Protein AF-Q02045-2-F1 (afdb_monomer)

Radius of gyration: 19.19 Å; Cα contacts (8 Å, |Δi|>4): 117; chains: 1; bounding box: 44×26×49 Å

Foldseek 3Di:
DPPVPPQFCDLVNVCVVCVVVVNNPDDSVNSVVVCVLFPDTHGPVSVVVSVVVVCPPQDDLVVQQVVVCVVVVVPPLWDALVVVQCPQQPDDPHDDNVVSVVLCVQFDADPVRITRSSSSSCCSNPNDDDPD

pLDDT: mean 90.15, std 8.86, range [32.5, 96.69]

Mean predicted aligned error: 8.25 Å

Structure (mmCIF, N/CA/C/O backbone):
data_AF-Q02045-2-F1
#
_entry.id   AF-Q02045-2-F1
#
loop_
_atom_site.group_PDB
_atom_site.id
_atom_site.type_symbol
_atom_site.label_atom_id
_atom_site.label_alt_id
_atom_site.label_comp_id
_atom_site.label_asym_id
_atom_site.label_entity_id
_atom_site.label_seq_id
_atom_site.pdbx_PDB_ins_code
_atom_site.Cartn_x
_atom_site.Cartn_y
_atom_site.Cartn_z
_atom_site.occupancy
_atom_site.B_iso_or_equiv
_atom_site.auth_seq_id
_atom_site.auth_comp_id
_atom_site.auth_asym_id
_atom_site.auth_atom_id
_atom_site.pdbx_PDB_model_num
ATOM 1 N N . MET A 1 1 ? 8.578 -4.613 -19.970 1.00 83.38 1 MET A N 1
ATOM 2 C CA . MET A 1 1 ? 9.158 -3.378 -19.422 1.00 83.38 1 MET A CA 1
ATOM 3 C C . MET A 1 1 ? 10.395 -3.046 -20.223 1.00 83.38 1 MET A C 1
ATOM 5 O O . MET A 1 1 ? 10.277 -2.153 -21.029 1.00 83.38 1 MET A O 1
ATOM 9 N N . ASP A 1 2 ? 11.475 -3.825 -20.125 1.00 90.94 2 ASP A N 1
ATOM 10 C CA . ASP A 1 2 ? 12.602 -3.784 -21.077 1.00 90.94 2 ASP A CA 1
ATOM 11 C C . ASP A 1 2 ? 12.139 -4.295 -22.462 1.00 90.94 2 ASP A C 1
ATOM 13 O O . ASP A 1 2 ? 11.966 -5.503 -22.666 1.00 90.94 2 ASP A O 1
ATOM 17 N N . GLN A 1 3 ? 11.791 -3.375 -23.366 1.00 87.31 3 GLN A N 1
ATOM 18 C CA . GLN A 1 3 ? 11.238 -3.691 -24.689 1.00 87.31 3 GLN A CA 1
ATOM 19 C C . GLN A 1 3 ? 12.341 -3.994 -25.697 1.00 87.31 3 GLN A C 1
ATOM 21 O O . GLN A 1 3 ? 12.178 -4.871 -26.555 1.00 87.31 3 GLN A O 1
ATOM 26 N N . ASN A 1 4 ? 13.462 -3.280 -25.594 1.00 90.62 4 ASN A N 1
ATOM 27 C CA . ASN A 1 4 ? 14.590 -3.413 -26.508 1.00 90.62 4 ASN A CA 1
ATOM 28 C C . ASN A 1 4 ? 15.489 -4.631 -26.173 1.00 90.62 4 ASN A C 1
ATOM 30 O O . ASN A 1 4 ? 16.250 -5.083 -27.034 1.00 90.62 4 ASN A O 1
ATOM 34 N N . ARG A 1 5 ? 15.315 -5.224 -24.982 1.00 89.88 5 ARG A N 1
ATOM 35 C CA . ARG A 1 5 ? 16.016 -6.401 -24.446 1.00 89.88 5 ARG A CA 1
ATOM 36 C C . ARG A 1 5 ? 17.513 -6.190 -24.256 1.00 89.88 5 ARG A C 1
ATOM 38 O O . ARG A 1 5 ? 18.289 -7.136 -24.424 1.00 89.88 5 ARG A O 1
ATOM 45 N N . ASP A 1 6 ? 17.924 -4.973 -23.926 1.00 94.62 6 ASP A N 1
ATOM 46 C CA . ASP A 1 6 ? 19.320 -4.655 -23.627 1.00 94.62 6 ASP A CA 1
ATOM 47 C C . ASP A 1 6 ? 19.706 -4.937 -22.161 1.00 94.62 6 ASP A C 1
ATOM 49 O O . ASP A 1 6 ? 20.892 -4.919 -21.813 1.00 94.62 6 ASP A O 1
ATOM 53 N N . GLY A 1 7 ? 18.725 -5.296 -21.323 1.00 94.12 7 GLY A N 1
ATOM 54 C CA . GLY A 1 7 ? 18.904 -5.633 -19.915 1.00 94.12 7 GLY A CA 1
ATOM 55 C C . GLY A 1 7 ? 18.821 -4.438 -18.965 1.00 94.12 7 GLY A C 1
ATOM 56 O O . GLY A 1 7 ? 19.005 -4.623 -17.753 1.00 94.12 7 GLY A O 1
ATOM 57 N N . PHE A 1 8 ? 18.544 -3.243 -19.481 1.00 95.19 8 PHE A N 1
ATOM 58 C CA . PHE A 1 8 ? 18.317 -2.021 -18.727 1.00 95.19 8 PHE A CA 1
ATOM 59 C C . PHE A 1 8 ? 16.899 -1.498 -18.979 1.00 95.19 8 PHE A C 1
ATOM 61 O O . PHE A 1 8 ? 16.219 -1.901 -19.910 1.00 95.19 8 PHE A O 1
ATOM 68 N N . ILE A 1 9 ? 16.414 -0.655 -18.072 1.00 93.69 9 ILE A N 1
ATOM 69 C CA . ILE A 1 9 ? 15.148 0.058 -18.214 1.00 93.69 9 ILE A CA 1
ATOM 70 C C . ILE A 1 9 ? 15.499 1.523 -18.409 1.00 93.69 9 ILE A C 1
ATOM 72 O O . ILE A 1 9 ? 16.019 2.167 -17.489 1.00 93.69 9 ILE A O 1
ATOM 76 N N . ASP A 1 10 ? 15.218 2.038 -19.599 1.00 93.94 10 ASP A N 1
ATOM 77 C CA . ASP A 1 10 ? 15.396 3.443 -19.929 1.00 93.94 10 ASP A CA 1
ATOM 78 C C . ASP A 1 10 ? 14.059 4.200 -20.037 1.00 93.94 10 ASP A C 1
ATOM 80 O O . ASP A 1 10 ? 12.980 3.717 -19.679 1.00 93.94 10 ASP A O 1
ATOM 84 N N . LYS A 1 11 ? 14.132 5.460 -20.470 1.00 94.12 11 LYS A N 1
ATOM 85 C CA . LYS A 1 11 ? 12.954 6.323 -20.591 1.00 94.12 11 LYS A CA 1
ATOM 86 C C . LYS A 1 11 ? 11.985 5.835 -21.665 1.00 94.12 11 LYS A C 1
ATOM 88 O O . LYS A 1 11 ? 10.776 5.975 -21.485 1.00 94.12 11 LYS A O 1
ATOM 93 N N . GLU A 1 12 ? 12.498 5.305 -22.768 1.00 93.06 12 GLU A N 1
ATOM 94 C CA . GLU A 1 12 ? 11.674 4.819 -23.870 1.00 93.06 12 GLU A CA 1
ATOM 95 C C . GLU A 1 12 ? 10.994 3.503 -23.476 1.00 93.06 12 GLU A C 1
ATOM 97 O O . GLU A 1 12 ? 9.792 3.368 -23.692 1.00 93.06 12 GLU A O 1
ATOM 102 N N . ASP A 1 13 ? 11.679 2.618 -22.742 1.00 93.94 13 ASP A N 1
ATOM 103 C CA . ASP A 1 13 ? 11.059 1.429 -22.137 1.00 93.94 13 ASP A CA 1
ATOM 104 C C . ASP A 1 13 ? 9.885 1.788 -21.218 1.00 93.94 13 ASP A C 1
ATOM 106 O O . ASP A 1 13 ? 8.830 1.139 -21.240 1.00 93.94 13 ASP A O 1
ATOM 110 N N . LEU A 1 14 ? 10.042 2.839 -20.402 1.00 92.75 14 LEU A N 1
ATOM 111 C CA . LEU A 1 14 ? 8.958 3.333 -19.558 1.00 92.75 14 LEU A CA 1
ATOM 112 C C . LEU A 1 14 ? 7.814 3.911 -20.399 1.00 92.75 14 LEU A C 1
ATOM 114 O O . LEU A 1 14 ? 6.661 3.561 -20.143 1.00 92.75 14 LEU A O 1
ATOM 118 N N . LYS A 1 15 ? 8.098 4.745 -21.411 1.00 93.00 15 LYS A N 1
ATOM 119 C CA . LYS A 1 15 ? 7.067 5.285 -22.320 1.00 93.00 15 LYS A CA 1
ATOM 120 C C . LYS A 1 15 ? 6.275 4.175 -22.996 1.00 93.00 15 LYS A C 1
ATOM 122 O O . LYS A 1 15 ? 5.046 4.201 -22.950 1.00 93.00 15 LYS A O 1
ATOM 127 N N . ASP A 1 16 ? 6.963 3.192 -23.563 1.00 92.62 16 ASP A N 1
ATOM 128 C CA . ASP A 1 16 ? 6.345 2.059 -24.248 1.00 92.62 16 ASP A CA 1
ATOM 129 C C . ASP A 1 16 ? 5.530 1.204 -23.280 1.00 92.62 16 ASP A C 1
ATOM 131 O O . ASP A 1 16 ? 4.416 0.774 -23.592 1.00 92.62 16 ASP A O 1
ATOM 135 N N . THR A 1 17 ? 6.038 1.003 -22.062 1.00 92.38 17 THR A N 1
ATOM 136 C CA . THR A 1 17 ? 5.290 0.304 -21.015 1.00 92.38 17 THR A CA 1
ATOM 137 C C . THR A 1 17 ? 4.006 1.057 -20.666 1.00 92.38 17 THR A C 1
ATOM 139 O O . THR A 1 17 ? 2.932 0.456 -20.667 1.00 92.38 17 THR A O 1
ATOM 142 N N . TYR A 1 18 ? 4.065 2.369 -20.436 1.00 91.88 18 TYR A N 1
ATOM 143 C CA . 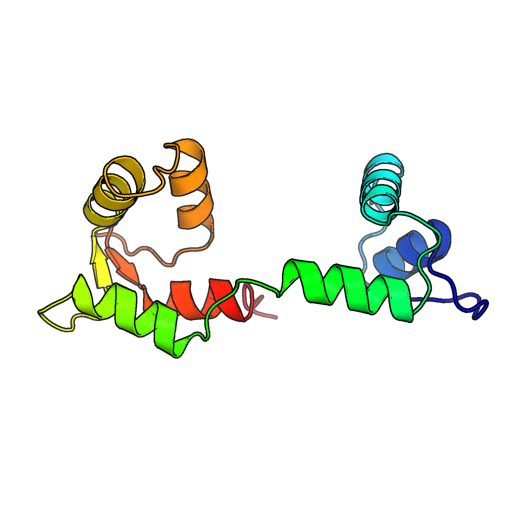TYR A 1 18 ? 2.874 3.176 -20.160 1.00 91.88 18 TYR A CA 1
ATOM 144 C C . TYR A 1 18 ? 1.892 3.200 -21.338 1.00 91.88 18 TYR A C 1
ATOM 146 O O . TYR A 1 18 ? 0.685 3.055 -21.126 1.00 91.88 18 TYR A O 1
ATOM 154 N N . ALA A 1 19 ? 2.390 3.291 -22.572 1.00 91.56 19 ALA A N 1
ATOM 155 C CA . ALA A 1 19 ? 1.575 3.202 -23.777 1.00 91.56 19 ALA A CA 1
ATOM 156 C C . ALA A 1 19 ? 0.856 1.846 -23.876 1.00 91.56 19 ALA A C 1
ATOM 158 O O . ALA A 1 19 ? -0.336 1.814 -24.182 1.00 91.56 19 ALA A O 1
ATOM 159 N N . SER A 1 20 ? 1.531 0.742 -23.533 1.00 91.12 20 SER A N 1
ATOM 160 C CA . SER A 1 20 ? 0.921 -0.597 -23.502 1.00 91.12 20 SER A CA 1
ATOM 161 C C . SER A 1 20 ? -0.193 -0.734 -22.454 1.00 91.12 20 SER A C 1
ATOM 163 O O . SER A 1 20 ? -1.131 -1.503 -22.650 1.00 91.12 20 SER A O 1
ATOM 165 N N . LEU A 1 21 ? -0.134 0.065 -21.382 1.00 91.06 21 LEU A N 1
ATOM 166 C CA . LEU A 1 21 ? -1.168 0.171 -20.346 1.00 91.06 21 LEU A CA 1
ATOM 167 C C . LEU A 1 21 ? -2.259 1.207 -20.685 1.00 91.06 21 LEU A C 1
ATOM 169 O O . LEU A 1 21 ? -3.098 1.520 -19.842 1.00 91.06 21 LEU A O 1
ATOM 173 N N . GLY A 1 22 ? -2.238 1.781 -21.892 1.00 91.12 22 GLY A N 1
ATOM 174 C CA . GLY A 1 22 ? -3.204 2.786 -22.343 1.00 91.12 22 GLY A CA 1
ATOM 175 C C . GLY A 1 22 ? -2.953 4.204 -21.817 1.00 91.12 22 GLY A C 1
ATOM 176 O O . GLY A 1 22 ? -3.771 5.094 -22.047 1.00 91.12 22 GLY A O 1
ATOM 177 N N . LYS A 1 23 ? -1.828 4.454 -21.135 1.00 89.25 23 LYS A N 1
ATOM 178 C CA . LYS A 1 23 ? -1.431 5.783 -20.648 1.00 89.25 23 LYS A CA 1
ATOM 179 C C . LYS A 1 23 ? -0.423 6.422 -21.600 1.00 89.25 23 LYS A C 1
ATOM 181 O O . LYS A 1 23 ? 0.780 6.341 -21.398 1.00 89.25 23 LYS A O 1
ATOM 186 N N . THR A 1 24 ? -0.907 7.089 -22.641 1.00 86.69 24 THR A N 1
ATOM 187 C CA . THR A 1 24 ? -0.036 7.675 -23.680 1.00 86.69 24 THR A CA 1
ATOM 188 C C . THR A 1 24 ? 0.428 9.105 -23.387 1.00 86.69 24 THR A C 1
ATOM 190 O O . THR A 1 24 ? 1.165 9.679 -24.180 1.00 86.69 24 THR A O 1
ATOM 193 N N . ASN A 1 25 ? -0.022 9.718 -22.291 1.00 88.25 25 ASN A N 1
ATOM 194 C CA . ASN A 1 25 ? 0.209 11.132 -21.969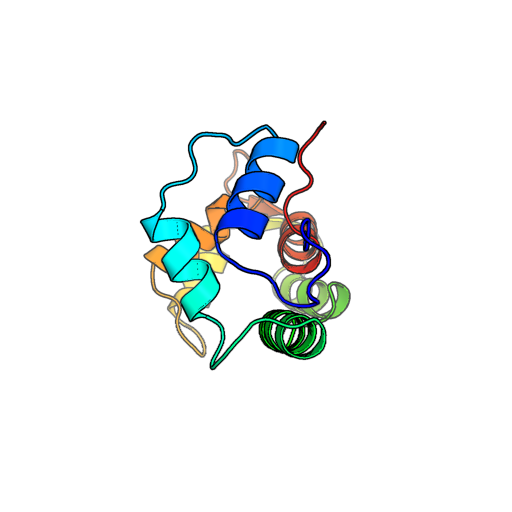 1.00 88.25 25 ASN A CA 1
ATOM 195 C C . ASN A 1 25 ? 1.075 11.348 -20.715 1.00 88.25 25 ASN A C 1
ATOM 197 O O . ASN A 1 25 ? 0.942 12.380 -20.054 1.00 88.25 25 ASN A O 1
ATOM 201 N N . VAL A 1 26 ? 1.940 10.388 -20.380 1.00 90.69 26 VAL A N 1
ATOM 202 C CA . VAL A 1 26 ? 2.893 10.531 -19.270 1.00 90.69 26 VAL A CA 1
ATOM 203 C C . VAL A 1 26 ? 3.944 11.572 -19.639 1.00 90.69 26 VAL A C 1
ATOM 205 O O . VAL A 1 26 ? 4.471 11.564 -20.752 1.00 90.69 26 VAL A O 1
ATOM 208 N N . LYS A 1 27 ? 4.219 12.504 -18.725 1.00 93.19 27 LYS A N 1
ATOM 209 C CA . LYS A 1 27 ? 5.158 13.595 -18.995 1.00 93.19 27 LYS A CA 1
ATOM 210 C C . LYS A 1 27 ? 6.590 13.096 -18.904 1.00 93.19 27 LYS A C 1
ATOM 212 O O . LYS A 1 27 ? 6.943 12.342 -18.003 1.00 93.19 27 LYS A O 1
ATOM 217 N N . ASP A 1 28 ? 7.437 13.623 -19.775 1.00 93.38 28 ASP A N 1
ATOM 218 C CA . ASP A 1 28 ? 8.863 13.313 -19.782 1.00 93.38 28 ASP A CA 1
ATOM 219 C C . ASP A 1 28 ? 9.539 13.583 -18.427 1.00 93.38 28 ASP A C 1
ATOM 221 O O . ASP A 1 28 ? 10.366 12.777 -18.009 1.00 93.38 28 ASP A O 1
ATOM 225 N N . ASP A 1 29 ? 9.140 14.644 -17.720 1.00 95.19 29 ASP A N 1
ATOM 226 C CA . ASP A 1 29 ? 9.667 14.976 -16.388 1.00 95.19 29 ASP A CA 1
ATOM 227 C C . ASP A 1 29 ? 9.277 13.945 -15.314 1.00 95.19 29 ASP A C 1
ATOM 229 O O . ASP A 1 29 ? 10.050 13.696 -14.390 1.00 95.19 29 ASP A O 1
ATOM 233 N N . GLU A 1 30 ? 8.092 13.331 -15.425 1.00 93.31 30 GLU A N 1
ATOM 234 C CA . GLU A 1 30 ? 7.638 12.284 -14.498 1.00 93.31 30 GLU A CA 1
ATOM 235 C C . GLU A 1 30 ? 8.473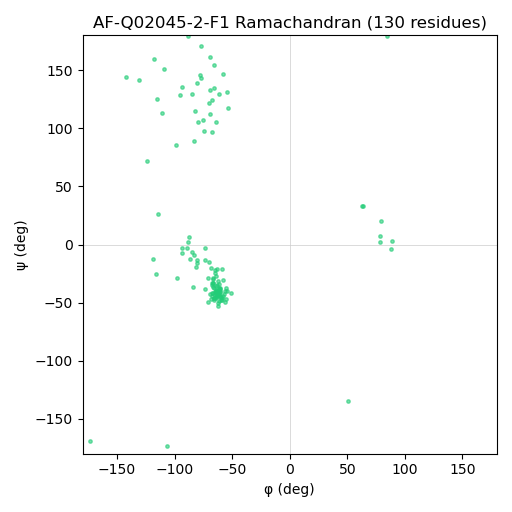 11.015 -14.688 1.00 93.31 30 GLU A C 1
ATOM 237 O O . GLU A 1 30 ? 8.928 10.420 -13.715 1.00 93.31 30 GLU A O 1
ATOM 242 N N . LEU A 1 31 ? 8.754 10.646 -15.940 1.00 93.88 31 LEU A N 1
ATOM 243 C CA . LEU A 1 31 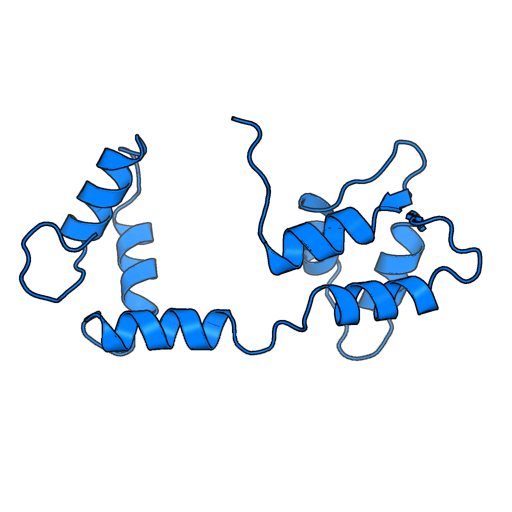? 9.616 9.506 -16.255 1.00 93.88 31 LEU A CA 1
ATOM 244 C C . LEU A 1 31 ? 11.062 9.748 -15.819 1.00 93.88 31 LEU A C 1
ATOM 246 O O . LEU A 1 31 ? 11.692 8.863 -15.243 1.00 93.88 31 LEU A O 1
ATOM 250 N N . ASP A 1 32 ? 11.579 10.958 -16.036 1.00 94.06 32 ASP A N 1
ATOM 251 C CA . ASP 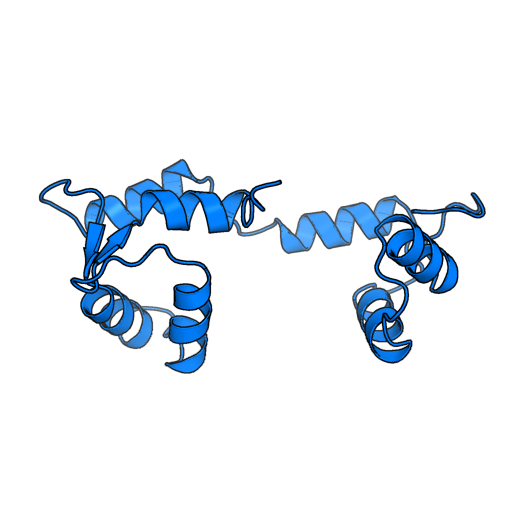A 1 32 ? 12.921 11.321 -15.580 1.00 94.06 32 ASP A CA 1
ATOM 252 C C . ASP A 1 32 ? 13.019 11.290 -14.049 1.00 94.06 32 ASP A C 1
ATOM 254 O O . ASP A 1 32 ? 14.058 10.914 -13.509 1.00 94.06 32 ASP A O 1
ATOM 258 N N . ALA A 1 33 ? 11.953 11.671 -13.337 1.00 93.62 33 ALA A N 1
ATOM 259 C CA . ALA A 1 33 ? 11.891 11.549 -11.885 1.00 93.62 33 ALA A CA 1
ATOM 260 C C . ALA A 1 33 ? 11.910 10.079 -11.438 1.00 93.62 33 ALA A C 1
ATOM 262 O O . ALA A 1 33 ? 12.670 9.750 -10.531 1.00 93.62 33 ALA A O 1
ATOM 263 N N . MET A 1 34 ? 11.165 9.196 -12.114 1.00 90.69 34 MET A N 1
ATOM 264 C CA . MET A 1 34 ? 11.183 7.753 -11.831 1.00 90.69 34 MET A CA 1
ATOM 265 C C . MET A 1 34 ? 12.582 7.155 -12.016 1.00 90.69 34 MET A C 1
ATOM 267 O O . MET A 1 34 ? 13.064 6.421 -11.159 1.00 90.69 34 MET A O 1
ATOM 271 N N . LEU A 1 35 ? 13.269 7.498 -13.110 1.00 92.31 35 LEU A N 1
ATOM 272 C CA . LEU A 1 35 ? 14.619 6.992 -13.376 1.00 92.31 35 LEU A CA 1
ATOM 273 C C . LEU A 1 35 ? 15.656 7.514 -12.370 1.00 92.31 35 LEU A C 1
ATOM 275 O O . LEU A 1 35 ? 16.628 6.822 -12.076 1.00 92.31 35 LEU A O 1
ATOM 279 N N . LYS A 1 36 ? 15.450 8.716 -11.819 1.00 92.31 36 LYS A N 1
ATOM 280 C CA . LYS A 1 36 ? 16.331 9.321 -10.805 1.00 92.31 36 LYS A CA 1
ATOM 281 C C . LYS A 1 36 ? 16.215 8.694 -9.419 1.00 92.31 36 LYS A C 1
ATOM 283 O O . LYS A 1 36 ? 17.079 8.966 -8.589 1.00 92.31 36 LYS A O 1
ATOM 288 N N . GLU A 1 37 ? 15.194 7.879 -9.151 1.00 89.00 37 GLU A N 1
ATOM 289 C CA . GLU A 1 37 ? 15.144 7.106 -7.903 1.00 89.00 37 GLU A CA 1
ATOM 290 C C . GLU A 1 37 ? 16.279 6.073 -7.839 1.00 89.00 37 GLU A C 1
ATOM 292 O O . GLU A 1 37 ? 16.737 5.711 -6.757 1.00 89.00 37 GLU A O 1
ATOM 297 N N . ALA A 1 38 ? 16.795 5.642 -8.994 1.00 89.69 38 ALA A N 1
ATOM 298 C CA . ALA A 1 38 ? 17.950 4.768 -9.070 1.00 89.69 38 ALA A CA 1
ATOM 299 C C . ALA A 1 38 ? 19.268 5.540 -8.918 1.00 89.69 38 ALA A C 1
ATOM 301 O O . ALA A 1 38 ? 19.497 6.574 -9.543 1.00 89.69 38 ALA A O 1
ATOM 302 N N . SER A 1 39 ? 20.208 4.967 -8.164 1.00 88.62 39 SER A N 1
ATOM 303 C CA . SER A 1 39 ? 21.577 5.497 -8.037 1.00 88.62 39 SER A CA 1
ATOM 304 C C . SER A 1 39 ? 22.454 5.262 -9.280 1.00 88.62 39 SER A C 1
ATOM 306 O O . SER A 1 39 ? 23.604 5.701 -9.327 1.00 88.62 39 SER A O 1
ATOM 308 N N . GLY A 1 40 ? 21.929 4.571 -10.293 1.00 91.12 40 GLY A N 1
ATOM 309 C CA . GLY A 1 40 ? 22.618 4.235 -11.533 1.00 91.12 40 GLY A CA 1
ATOM 310 C C . GLY A 1 40 ? 21.672 3.581 -12.546 1.00 91.12 40 GLY A C 1
ATOM 311 O O . GLY A 1 40 ? 20.461 3.584 -12.334 1.00 91.12 40 GLY A O 1
ATOM 312 N N . PRO A 1 41 ? 22.204 3.007 -13.642 1.00 91.81 41 PRO A N 1
ATOM 313 C CA . PRO A 1 41 ? 21.393 2.334 -14.653 1.00 91.81 41 PRO A CA 1
ATOM 314 C C . PRO A 1 41 ? 20.506 1.244 -14.044 1.00 91.81 41 PRO A C 1
ATOM 316 O O . PRO A 1 41 ? 20.981 0.396 -13.281 1.00 91.81 41 PRO A O 1
ATOM 319 N N . ILE A 1 42 ? 19.222 1.254 -14.396 1.00 94.25 42 ILE A N 1
ATOM 320 C CA . ILE A 1 42 ? 18.245 0.311 -13.854 1.00 94.25 42 ILE A CA 1
ATOM 321 C C . ILE A 1 42 ? 18.326 -0.987 -14.644 1.00 94.25 42 ILE A C 1
ATOM 323 O O . ILE A 1 42 ? 17.629 -1.165 -15.631 1.00 94.25 42 ILE A O 1
ATOM 327 N N . ASN A 1 43 ? 19.179 -1.907 -14.214 1.00 93.62 43 ASN A N 1
ATOM 328 C CA . ASN A 1 43 ? 19.082 -3.301 -14.638 1.00 93.62 43 ASN A CA 1
ATOM 329 C C . ASN A 1 43 ? 18.146 -4.084 -13.704 1.00 93.62 43 ASN A C 1
ATOM 331 O O . ASN A 1 43 ? 17.647 -3.555 -12.709 1.00 93.62 43 ASN A O 1
ATOM 335 N N . PHE A 1 44 ? 17.946 -5.373 -13.982 1.00 88.38 44 PHE A N 1
ATOM 336 C CA . PHE A 1 44 ? 17.086 -6.228 -13.157 1.00 88.38 44 PHE A CA 1
ATOM 337 C C . PHE A 1 44 ? 17.473 -6.234 -11.665 1.00 88.38 44 PHE A C 1
ATOM 339 O O . PHE A 1 44 ? 16.605 -6.181 -10.799 1.00 88.38 44 PHE A O 1
ATOM 346 N N . THR A 1 45 ? 18.770 -6.248 -11.342 1.00 91.62 45 THR A N 1
ATOM 347 C CA . THR A 1 45 ? 19.239 -6.222 -9.947 1.00 91.62 45 THR A CA 1
ATOM 348 C C . THR A 1 45 ? 18.930 -4.893 -9.264 1.00 91.62 45 THR A C 1
ATOM 350 O O . THR A 1 45 ? 18.447 -4.889 -8.135 1.00 91.62 45 THR A O 1
AT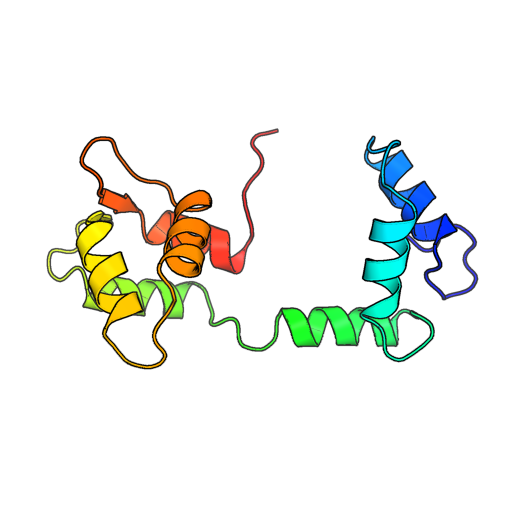OM 353 N N . MET A 1 46 ? 19.172 -3.769 -9.940 1.00 92.12 46 MET A N 1
ATOM 354 C CA . MET A 1 46 ? 18.841 -2.444 -9.414 1.00 92.12 46 MET A CA 1
ATOM 355 C C . MET A 1 46 ? 17.329 -2.296 -9.223 1.00 92.12 46 MET A C 1
ATOM 357 O O . MET A 1 46 ? 16.888 -1.802 -8.192 1.00 92.12 46 MET A O 1
ATOM 361 N N . PHE A 1 47 ? 16.537 -2.793 -10.174 1.00 89.06 47 PHE A N 1
ATOM 362 C CA . PHE A 1 47 ? 15.082 -2.815 -10.076 1.00 89.06 47 PHE A CA 1
ATOM 363 C C . PHE A 1 47 ? 14.602 -3.591 -8.841 1.00 89.06 47 PHE A C 1
ATOM 365 O O . PHE A 1 47 ? 13.791 -3.078 -8.074 1.00 89.06 47 PHE A O 1
ATOM 372 N N . LEU A 1 48 ? 15.141 -4.792 -8.596 1.00 89.31 48 LEU A N 1
ATOM 373 C CA . LEU A 1 48 ? 14.821 -5.565 -7.391 1.00 89.31 48 LEU A CA 1
ATOM 374 C C . LEU A 1 48 ? 15.222 -4.842 -6.104 1.00 89.31 48 LEU A C 1
ATOM 376 O O . LEU A 1 48 ? 14.485 -4.921 -5.126 1.00 89.31 48 LEU A O 1
ATOM 380 N N . ASN A 1 49 ? 16.352 -4.134 -6.096 1.00 89.19 49 ASN A N 1
ATOM 381 C CA . ASN A 1 49 ? 16.768 -3.355 -4.932 1.00 89.19 49 ASN A CA 1
ATOM 382 C C . ASN A 1 49 ? 15.807 -2.193 -4.660 1.00 89.19 49 ASN A C 1
ATOM 384 O O . ASN A 1 49 ? 15.374 -2.047 -3.524 1.00 89.19 49 ASN A O 1
ATOM 388 N N . LEU A 1 50 ? 15.415 -1.426 -5.684 1.00 88.69 50 LEU A N 1
ATOM 389 C CA . LEU A 1 50 ? 14.448 -0.329 -5.536 1.00 88.69 50 LEU A CA 1
ATOM 390 C C . LEU A 1 50 ? 13.107 -0.827 -4.980 1.00 88.69 50 LEU A C 1
ATOM 392 O O . LEU A 1 50 ? 12.565 -0.254 -4.036 1.00 88.69 50 LEU A O 1
ATOM 396 N N . PHE A 1 51 ? 12.592 -1.934 -5.524 1.00 83.44 51 PHE A N 1
ATOM 397 C CA . PHE A 1 51 ? 11.374 -2.563 -5.008 1.00 83.44 51 PHE A CA 1
ATOM 398 C C . PHE A 1 51 ? 11.567 -3.112 -3.594 1.00 83.44 51 PHE A C 1
ATOM 400 O O . PHE A 1 51 ? 10.691 -2.950 -2.749 1.00 83.44 51 PHE A O 1
ATOM 407 N N . GLY A 1 52 ? 12.713 -3.733 -3.321 1.00 84.81 52 GLY A N 1
ATOM 408 C CA . GLY A 1 52 ? 13.059 -4.261 -2.008 1.00 84.81 52 GLY A CA 1
ATOM 409 C C . GLY A 1 52 ? 13.105 -3.173 -0.941 1.00 84.81 52 GLY A C 1
ATOM 410 O O . GLY A 1 52 ? 12.528 -3.356 0.123 1.00 84.81 52 GLY A O 1
ATOM 411 N N . GLU A 1 53 ? 13.720 -2.026 -1.231 1.00 86.12 53 GLU A N 1
ATOM 412 C CA . GLU A 1 53 ? 13.742 -0.866 -0.336 1.00 86.12 53 GLU A CA 1
ATOM 413 C C . GLU A 1 53 ? 12.336 -0.313 -0.101 1.00 86.12 53 GLU A C 1
ATOM 415 O O . GLU A 1 53 ? 11.979 -0.034 1.043 1.00 86.12 53 GLU A O 1
ATOM 420 N N . LYS A 1 54 ? 11.506 -0.221 -1.150 1.00 78.44 54 LYS A N 1
ATOM 421 C CA . LYS A 1 54 ? 10.133 0.287 -1.025 1.00 78.44 54 LYS A CA 1
ATOM 422 C C . LYS A 1 54 ? 9.220 -0.636 -0.218 1.00 78.44 54 LYS A C 1
ATOM 424 O O . LYS A 1 54 ? 8.348 -0.154 0.495 1.00 78.44 54 LYS A O 1
ATOM 429 N N . LEU A 1 55 ? 9.418 -1.947 -0.337 1.00 77.06 55 LEU A N 1
ATOM 430 C CA . LEU A 1 55 ? 8.695 -2.953 0.442 1.00 77.06 55 LEU A CA 1
ATOM 431 C C . LEU A 1 55 ? 9.297 -3.141 1.842 1.00 77.06 55 LEU A C 1
ATOM 433 O O . LEU A 1 55 ? 8.625 -3.651 2.741 1.00 77.06 55 LEU A O 1
ATOM 437 N N . SER A 1 56 ? 10.549 -2.723 2.054 1.00 77.38 56 SER A N 1
ATOM 438 C CA . SER A 1 56 ? 11.183 -2.789 3.366 1.00 77.38 56 SER A CA 1
ATOM 439 C C . SER A 1 56 ? 10.475 -1.856 4.349 1.00 77.38 56 SER A C 1
ATOM 441 O O . SER A 1 56 ? 10.146 -0.716 4.034 1.00 77.38 56 SER A O 1
ATOM 443 N N . GLY A 1 57 ? 10.214 -2.360 5.554 1.00 78.00 57 GLY A N 1
ATOM 444 C CA . GLY A 1 57 ? 9.517 -1.611 6.601 1.00 78.00 57 GLY A CA 1
ATOM 445 C C . GLY A 1 57 ? 7.990 -1.717 6.568 1.00 78.00 57 GLY A C 1
ATOM 446 O O . GLY A 1 57 ? 7.355 -1.222 7.493 1.00 78.00 57 GLY A O 1
ATOM 447 N N . THR A 1 58 ? 7.396 -2.392 5.577 1.00 82.19 58 THR A N 1
ATOM 448 C CA . THR A 1 58 ? 5.961 -2.714 5.620 1.00 82.19 58 THR A CA 1
ATOM 449 C C . THR A 1 58 ? 5.749 -3.971 6.459 1.00 82.19 58 THR A C 1
ATOM 451 O O . THR A 1 58 ? 6.218 -5.054 6.106 1.00 82.19 58 THR A O 1
ATOM 454 N N . ASP A 1 59 ? 5.058 -3.824 7.588 1.00 88.88 59 ASP A N 1
ATOM 455 C CA . ASP A 1 59 ? 4.642 -4.955 8.413 1.00 88.88 59 ASP A CA 1
ATOM 456 C C . ASP A 1 59 ? 3.628 -5.843 7.676 1.00 88.88 59 ASP A C 1
ATOM 458 O O . ASP A 1 59 ? 2.875 -5.388 6.813 1.00 88.88 59 ASP A O 1
ATOM 462 N N . ALA A 1 60 ? 3.570 -7.125 8.047 1.00 91.00 60 ALA A N 1
ATOM 463 C CA . ALA A 1 60 ? 2.538 -8.023 7.538 1.00 91.00 60 ALA A CA 1
ATOM 464 C C . ALA A 1 60 ? 1.134 -7.484 7.866 1.00 91.00 60 ALA A C 1
ATOM 466 O O . ALA A 1 60 ? 0.917 -6.921 8.944 1.00 91.00 60 ALA A O 1
ATOM 467 N N . GLU A 1 61 ? 0.163 -7.725 6.978 1.00 93.12 61 GLU A N 1
ATOM 468 C CA . GLU A 1 61 ? -1.221 -7.255 7.145 1.00 93.12 61 GLU A CA 1
ATOM 469 C C . GLU A 1 61 ? -1.792 -7.630 8.519 1.00 93.12 61 GLU A C 1
ATOM 471 O O . GLU A 1 61 ? -2.411 -6.807 9.188 1.00 93.12 61 GLU A O 1
ATOM 476 N N . GLU A 1 62 ? -1.520 -8.851 8.988 1.00 93.94 62 GLU A N 1
ATOM 477 C CA . GLU A 1 62 ? -1.967 -9.323 10.299 1.00 93.94 62 GLU A CA 1
ATOM 478 C C . GLU A 1 62 ? -1.412 -8.476 11.456 1.00 93.94 62 GLU A C 1
ATOM 480 O O . GLU A 1 62 ? -2.133 -8.191 12.416 1.00 93.94 62 GLU A O 1
ATOM 485 N N . THR A 1 63 ? -0.155 -8.037 11.368 1.00 94.75 63 THR A N 1
ATOM 486 C CA . THR A 1 63 ? 0.476 -7.172 12.373 1.00 94.75 63 THR A CA 1
ATOM 487 C C . THR A 1 63 ? -0.201 -5.803 12.406 1.00 94.75 63 THR A C 1
ATOM 489 O O . THR A 1 63 ? -0.592 -5.345 13.483 1.00 94.75 63 THR A O 1
ATOM 492 N N . ILE A 1 64 ? -0.418 -5.188 11.238 1.00 93.19 64 ILE A N 1
ATOM 493 C CA . ILE A 1 64 ? -1.109 -3.894 11.108 1.00 93.19 64 ILE A CA 1
ATOM 494 C C . ILE A 1 64 ? -2.541 -4.011 11.645 1.00 93.19 64 ILE A C 1
ATOM 496 O O . ILE A 1 64 ? -2.991 -3.200 12.460 1.00 93.19 64 ILE A O 1
ATOM 500 N N . LEU A 1 65 ? -3.242 -5.080 11.268 1.00 94.94 65 LEU A N 1
ATOM 501 C CA . LEU A 1 65 ? -4.599 -5.348 11.715 1.00 94.94 65 LEU A CA 1
ATOM 502 C C . LEU A 1 65 ? -4.674 -5.511 13.238 1.00 94.94 65 LEU A C 1
ATOM 504 O O . LEU A 1 65 ? -5.593 -4.998 13.880 1.00 94.94 65 LEU A O 1
ATOM 508 N N . ASN A 1 66 ? -3.720 -6.227 13.833 1.00 94.75 66 ASN A N 1
ATOM 509 C CA . ASN A 1 66 ? -3.668 -6.425 15.277 1.00 94.75 66 ASN A CA 1
ATOM 510 C C . ASN A 1 66 ? -3.365 -5.121 16.029 1.00 94.75 66 ASN A C 1
ATOM 512 O O . ASN A 1 66 ? -3.927 -4.920 17.106 1.00 94.75 66 ASN A O 1
ATOM 516 N N . ALA A 1 67 ? -2.578 -4.206 15.454 1.00 93.69 67 ALA A N 1
ATOM 517 C CA . ALA A 1 67 ? -2.380 -2.871 16.017 1.00 93.69 67 ALA A CA 1
ATOM 518 C C . ALA A 1 67 ? -3.696 -2.071 16.056 1.00 93.69 67 ALA A C 1
ATOM 520 O O . ALA A 1 67 ? -4.039 -1.501 17.093 1.00 93.69 67 ALA A O 1
ATOM 521 N N . PHE A 1 68 ? -4.496 -2.100 14.983 1.00 94.69 68 PHE A N 1
ATOM 522 C CA . PHE A 1 68 ? -5.813 -1.453 14.987 1.00 94.69 68 PHE A CA 1
ATOM 523 C C . PHE A 1 68 ? -6.800 -2.104 15.958 1.00 94.69 68 PHE A C 1
ATOM 525 O O . PHE A 1 68 ? -7.539 -1.392 16.636 1.00 94.69 68 PHE A O 1
ATOM 532 N N . LYS A 1 69 ? -6.792 -3.436 16.103 1.00 95.56 69 LYS A N 1
ATOM 533 C CA . LYS A 1 69 ? -7.643 -4.124 17.093 1.00 95.56 69 LYS A CA 1
ATOM 534 C C . LYS A 1 69 ? -7.384 -3.654 18.526 1.00 95.56 69 LYS A C 1
ATOM 536 O O . LYS A 1 69 ? -8.316 -3.628 19.321 1.00 95.56 69 LYS A O 1
ATOM 541 N N . MET A 1 70 ? -6.161 -3.233 18.868 1.00 94.31 70 MET A N 1
ATOM 542 C CA . MET A 1 70 ? -5.877 -2.657 20.193 1.00 94.31 70 MET A CA 1
ATOM 543 C C . MET A 1 70 ? -6.615 -1.329 20.442 1.00 94.31 70 MET A C 1
ATOM 545 O O . MET A 1 70 ? -6.830 -0.958 21.594 1.00 94.31 70 MET A O 1
ATOM 549 N N . LEU A 1 71 ? -7.026 -0.629 19.380 1.00 93.12 71 LEU A N 1
ATOM 550 C CA . LEU A 1 71 ? -7.796 0.619 19.428 1.00 93.12 71 LEU A CA 1
ATOM 551 C C . LEU A 1 71 ? -9.319 0.393 19.345 1.00 93.12 71 LEU A C 1
ATOM 553 O O . LEU A 1 71 ? -10.086 1.338 19.525 1.00 93.12 71 LEU A O 1
ATOM 557 N N . ASP A 1 72 ? -9.757 -0.842 19.090 1.00 95.44 72 ASP A N 1
ATOM 558 C CA . ASP A 1 72 ? -11.158 -1.260 18.961 1.00 95.44 72 ASP A CA 1
ATOM 559 C C . ASP A 1 72 ? -11.472 -2.399 19.952 1.00 95.44 72 ASP A C 1
ATOM 561 O O . ASP A 1 72 ? -11.648 -3.554 19.551 1.00 95.44 72 ASP A O 1
ATOM 565 N N . PRO A 1 73 ? -11.545 -2.106 21.265 1.00 92.50 73 PRO A N 1
ATOM 566 C CA . PRO A 1 73 ? -11.770 -3.125 22.293 1.00 92.50 73 PRO A CA 1
ATOM 567 C C . PRO A 1 73 ? -13.128 -3.831 22.161 1.00 92.50 73 PRO A C 1
ATOM 569 O O . PRO A 1 73 ? -13.289 -4.944 22.657 1.00 92.50 73 PRO A O 1
ATOM 572 N N . ASP A 1 74 ? -14.092 -3.205 21.480 1.00 94.06 74 ASP A N 1
ATOM 573 C CA . ASP A 1 74 ? -15.414 -3.779 21.220 1.00 94.06 74 ASP A CA 1
ATOM 574 C C . ASP A 1 74 ? -15.426 -4.715 19.994 1.00 94.06 74 ASP A C 1
ATOM 576 O O . ASP A 1 74 ? -16.435 -5.372 19.738 1.00 94.06 74 ASP A O 1
ATOM 580 N N . GLY A 1 75 ? -14.339 -4.768 19.214 1.00 93.19 75 GLY A N 1
ATOM 581 C CA . GLY A 1 75 ? -14.217 -5.627 18.034 1.00 93.19 75 GLY A CA 1
ATOM 582 C C . GLY A 1 75 ? -15.204 -5.293 16.913 1.00 93.19 75 GLY A C 1
ATOM 583 O O . GLY A 1 75 ? -15.654 -6.188 16.195 1.00 93.19 75 GLY A O 1
ATOM 584 N N . LYS A 1 76 ? -15.561 -4.015 16.752 1.00 94.19 76 LYS A N 1
ATOM 585 C CA . LYS A 1 76 ? -16.518 -3.538 15.739 1.00 94.19 76 LYS A CA 1
ATOM 586 C C . LYS A 1 76 ? -15.994 -3.657 14.308 1.00 94.19 76 LYS A C 1
ATOM 588 O O . LYS A 1 76 ? -16.787 -3.617 13.371 1.00 94.19 76 LYS A O 1
ATOM 593 N N . GLY A 1 77 ? -14.678 -3.760 14.122 1.00 94.94 77 GLY A N 1
ATOM 594 C CA . GLY A 1 77 ? -14.049 -3.715 12.799 1.00 94.94 77 GLY A CA 1
ATOM 595 C C . GLY A 1 77 ? -13.916 -2.297 12.239 1.00 94.94 77 GLY A C 1
ATOM 596 O O . GLY A 1 77 ? -13.442 -2.128 11.120 1.00 94.94 77 GLY A O 1
ATOM 597 N N . LYS A 1 78 ? -14.337 -1.280 13.003 1.00 96.31 78 LYS A N 1
ATOM 598 C CA . LYS A 1 78 ? -14.323 0.122 12.591 1.00 96.31 78 LYS A CA 1
ATOM 599 C C . LYS A 1 78 ? -13.960 1.046 13.741 1.00 96.31 78 LYS A C 1
ATOM 601 O O . LYS A 1 78 ? -14.389 0.825 14.871 1.00 96.31 78 LYS A O 1
ATOM 606 N N . ILE A 1 79 ? -13.233 2.118 13.437 1.00 96.50 79 ILE A N 1
ATOM 607 C CA . ILE A 1 79 ? -12.806 3.127 14.415 1.00 96.50 79 ILE A CA 1
ATOM 608 C C . ILE A 1 79 ? -13.135 4.520 13.878 1.00 96.50 79 ILE A C 1
ATOM 610 O O . ILE A 1 79 ? -12.991 4.787 12.689 1.00 96.50 79 ILE A O 1
ATOM 614 N N . ASN A 1 80 ? -13.575 5.433 14.742 1.00 95.88 80 ASN A N 1
ATOM 615 C CA . ASN A 1 80 ? -13.862 6.803 14.328 1.00 95.88 80 ASN A CA 1
ATOM 616 C C . ASN A 1 80 ? -12.600 7.501 13.781 1.00 95.88 80 ASN A C 1
ATOM 618 O O . ASN A 1 80 ? -11.562 7.525 14.450 1.00 95.88 80 ASN A O 1
ATOM 622 N N . LYS A 1 81 ? -12.691 8.111 12.592 1.00 95.19 81 LYS A N 1
ATOM 623 C CA . LYS A 1 81 ? -11.526 8.718 11.930 1.00 95.19 81 LYS A CA 1
ATOM 624 C C . LYS A 1 81 ? -10.895 9.853 12.743 1.00 95.19 81 LYS A C 1
ATOM 626 O O . LYS A 1 81 ? -9.679 9.995 12.745 1.00 95.19 81 LYS A O 1
ATOM 631 N N . GLU A 1 82 ? -11.690 10.634 13.478 1.00 95.25 82 GLU A N 1
ATOM 632 C CA . GLU A 1 82 ? -11.178 11.758 14.277 1.00 95.25 82 GLU A CA 1
ATOM 633 C C . GLU A 1 82 ? -10.385 11.264 15.491 1.00 95.25 82 GLU A C 1
ATOM 635 O O . GLU A 1 82 ? -9.452 11.927 15.950 1.00 95.25 82 GLU A O 1
ATOM 640 N N . TYR A 1 83 ? -10.723 10.077 16.007 1.00 94.56 83 TYR A N 1
ATOM 641 C CA . TYR A 1 83 ? -9.932 9.423 17.045 1.00 94.56 83 TYR A CA 1
ATOM 642 C C . TYR A 1 83 ? -8.572 8.968 16.503 1.00 94.56 83 TYR A C 1
ATOM 644 O O . TYR A 1 83 ? -7.550 9.289 17.110 1.00 94.56 83 TYR A O 1
ATOM 652 N N . ILE A 1 84 ? -8.548 8.320 15.331 1.00 93.62 84 ILE A N 1
ATOM 653 C CA . ILE A 1 84 ? -7.301 7.938 14.648 1.00 93.62 84 ILE A CA 1
ATOM 654 C C . ILE A 1 84 ? -6.450 9.171 14.328 1.00 93.62 84 ILE A C 1
ATOM 656 O O . ILE A 1 84 ? -5.276 9.205 14.685 1.00 93.62 84 ILE A O 1
ATOM 660 N N . LYS A 1 85 ? -7.044 10.225 13.751 1.00 94.75 85 LYS A N 1
ATOM 661 C CA . LYS A 1 85 ? -6.346 11.483 13.441 1.00 94.75 85 LYS A CA 1
ATOM 662 C C . LYS A 1 85 ? -5.676 12.072 14.672 1.00 94.75 85 LYS A C 1
ATOM 664 O O . LYS A 1 85 ? -4.498 12.412 14.642 1.00 94.75 85 LYS A O 1
ATOM 669 N N . ARG A 1 86 ? -6.400 12.135 15.791 1.00 95.12 86 ARG A N 1
ATOM 670 C CA . ARG A 1 86 ? -5.842 12.629 17.053 1.00 95.12 86 ARG A CA 1
ATOM 671 C C . ARG A 1 86 ? -4.680 11.771 17.545 1.00 95.12 86 ARG A C 1
ATOM 673 O O . ARG A 1 86 ? -3.703 12.333 18.032 1.00 95.12 86 ARG A O 1
ATOM 680 N N . LEU A 1 87 ? -4.777 10.445 17.457 1.00 93.50 87 LEU A N 1
ATOM 681 C CA . LEU A 1 87 ? -3.692 9.548 17.860 1.00 93.50 87 LEU A CA 1
ATOM 682 C C . LEU A 1 87 ? -2.440 9.780 17.009 1.00 93.50 87 LEU A C 1
ATOM 684 O O . LEU A 1 87 ? -1.394 10.091 17.573 1.00 93.50 87 LEU A O 1
ATOM 688 N N . LEU A 1 88 ? -2.575 9.732 15.683 1.00 93.19 88 LEU A N 1
ATOM 689 C CA . LEU A 1 88 ? -1.464 9.887 14.737 1.00 93.19 88 LEU A CA 1
ATOM 690 C C . LEU A 1 88 ? -0.790 11.264 14.821 1.00 93.19 88 LEU A C 1
ATOM 692 O O . LEU A 1 88 ? 0.415 11.377 14.632 1.00 93.19 88 LEU A O 1
ATOM 696 N N . MET A 1 89 ? -1.543 12.314 15.158 1.00 95.06 89 MET A N 1
ATOM 697 C CA . MET A 1 89 ? -0.995 13.668 15.303 1.00 95.06 89 MET A CA 1
ATOM 698 C C . MET A 1 89 ? -0.434 13.972 16.704 1.00 95.06 89 MET A C 1
ATOM 700 O O . MET A 1 89 ? 0.212 15.004 16.896 1.00 95.06 89 MET A O 1
ATOM 704 N N . SER A 1 90 ? -0.701 13.137 17.717 1.00 93.00 90 SER A N 1
ATOM 705 C CA . SER A 1 90 ? -0.310 13.429 19.109 1.00 93.00 90 SER A CA 1
ATOM 706 C C . SER A 1 90 ? 0.695 12.455 19.712 1.00 93.00 90 SER A C 1
ATOM 708 O O . SER A 1 90 ? 1.424 12.856 20.623 1.00 93.00 90 SER A O 1
ATOM 710 N N . GLN A 1 91 ? 0.748 11.217 19.225 1.00 86.50 91 GLN A N 1
ATOM 711 C CA . GLN A 1 91 ? 1.558 10.139 19.789 1.00 86.50 91 GLN A CA 1
ATOM 712 C C . GLN A 1 91 ? 2.742 9.794 18.882 1.00 86.50 91 GLN A C 1
ATOM 714 O O . GLN A 1 91 ? 2.643 9.922 17.668 1.00 86.50 91 GLN A O 1
ATOM 719 N N . ALA A 1 92 ? 3.826 9.308 19.497 1.00 84.69 92 ALA A N 1
ATOM 720 C CA . ALA A 1 92 ? 5.018 8.787 18.821 1.00 84.69 92 ALA A CA 1
ATOM 721 C C . ALA A 1 92 ? 5.583 9.744 17.747 1.00 84.69 92 ALA A C 1
ATOM 723 O O . ALA A 1 92 ? 5.730 10.944 18.011 1.00 84.69 92 ALA A O 1
ATOM 724 N N . ASP A 1 93 ? 5.917 9.206 16.574 1.00 86.50 93 ASP A N 1
ATOM 725 C CA . ASP A 1 93 ? 6.298 9.976 15.395 1.00 86.50 93 ASP A CA 1
ATOM 726 C C . ASP A 1 93 ? 5.049 10.612 14.791 1.00 86.50 93 ASP A C 1
ATOM 728 O O . ASP A 1 93 ? 4.248 9.981 14.102 1.00 86.50 93 ASP A O 1
ATOM 732 N N . LYS A 1 94 ? 4.860 11.884 15.141 1.00 90.12 94 LYS A N 1
ATOM 733 C CA . LYS A 1 94 ? 3.649 12.632 14.826 1.00 90.12 94 LYS A CA 1
ATOM 734 C C . LYS A 1 94 ? 3.548 12.865 13.330 1.00 90.12 94 LYS A C 1
ATOM 736 O O . LYS A 1 94 ? 4.414 13.514 12.746 1.00 90.12 94 LYS A O 1
ATOM 741 N N . MET A 1 95 ? 2.429 12.440 12.768 1.00 92.62 95 MET A N 1
ATOM 742 C CA . MET A 1 95 ? 2.040 12.811 11.418 1.00 92.62 95 MET A CA 1
ATOM 743 C C . MET A 1 95 ? 1.478 14.235 11.403 1.00 92.62 95 MET A C 1
ATOM 745 O O . MET A 1 95 ? 0.816 14.691 12.344 1.00 92.62 95 MET A O 1
ATOM 749 N N . THR A 1 96 ? 1.729 14.938 10.310 1.00 95.31 96 THR A N 1
ATOM 750 C CA . THR A 1 96 ? 1.076 16.204 9.975 1.00 95.31 96 THR A CA 1
ATOM 751 C C . THR A 1 96 ? -0.397 15.978 9.633 1.00 95.31 96 THR A C 1
ATOM 753 O O . THR A 1 96 ? -0.834 14.861 9.345 1.00 95.31 96 THR A O 1
ATOM 756 N N . ALA A 1 97 ? -1.198 17.046 9.676 1.00 93.19 97 ALA A N 1
ATOM 757 C CA . ALA A 1 97 ? -2.609 16.948 9.310 1.00 93.19 97 ALA A CA 1
ATOM 758 C C . ALA A 1 97 ? -2.769 16.499 7.851 1.00 93.19 97 ALA A C 1
ATOM 760 O O . ALA A 1 97 ? -3.645 15.692 7.551 1.00 93.19 97 ALA A O 1
ATOM 761 N N . GLU A 1 98 ? -1.885 16.987 6.982 1.00 94.88 98 GLU A N 1
ATOM 762 C CA . GLU A 1 98 ? -1.827 16.672 5.563 1.00 94.88 98 GLU A CA 1
ATOM 763 C C . GLU A 1 98 ? -1.519 15.190 5.321 1.00 94.88 98 GLU A C 1
ATOM 765 O O . GLU A 1 98 ? -2.221 14.554 4.540 1.00 94.88 98 GLU A O 1
ATOM 770 N N . GLU A 1 99 ? -0.537 14.612 6.021 1.00 93.25 99 GLU A N 1
ATOM 771 C CA . GLU A 1 99 ? -0.207 13.181 5.903 1.00 93.25 99 GLU A CA 1
ATOM 772 C C . GLU A 1 99 ? -1.361 12.286 6.372 1.00 93.25 99 GLU A C 1
ATOM 774 O O . GLU A 1 99 ? -1.670 11.274 5.740 1.00 93.25 99 GLU A O 1
ATOM 779 N N . VAL A 1 100 ? -2.045 12.659 7.460 1.00 93.50 100 VAL A N 1
ATOM 780 C CA . VAL A 1 100 ? -3.215 11.901 7.929 1.00 93.50 100 VAL A CA 1
ATOM 781 C C . VAL A 1 100 ? -4.377 12.011 6.943 1.00 93.50 100 VAL A C 1
ATOM 783 O O . VAL A 1 100 ? -5.047 11.017 6.660 1.00 93.50 100 VAL A O 1
ATOM 786 N N . ASP A 1 101 ? -4.624 13.202 6.400 1.00 93.00 101 ASP A N 1
ATOM 787 C CA . ASP A 1 101 ? -5.691 13.401 5.423 1.00 93.00 101 ASP A CA 1
ATOM 788 C C . ASP A 1 101 ? -5.389 12.661 4.108 1.00 93.00 101 ASP A C 1
ATOM 790 O O . ASP A 1 101 ? -6.316 12.125 3.502 1.00 93.00 101 ASP A O 1
ATOM 794 N N . GLN A 1 102 ? -4.116 12.541 3.712 1.00 92.19 102 GLN A N 1
ATOM 795 C CA . GLN A 1 102 ? -3.681 11.671 2.612 1.00 92.19 102 GLN A CA 1
ATOM 796 C C . GLN A 1 102 ? -3.940 10.191 2.912 1.00 92.19 102 GLN A C 1
ATOM 798 O O . GLN A 1 102 ? -4.505 9.503 2.066 1.00 92.19 102 GLN A O 1
ATOM 803 N N . MET A 1 103 ? -3.612 9.704 4.115 1.00 90.31 103 MET A N 1
ATOM 804 C CA . MET A 1 103 ? -3.915 8.322 4.518 1.00 90.31 103 MET A CA 1
ATOM 805 C C . MET A 1 103 ? -5.416 8.019 4.394 1.00 90.31 103 MET A C 1
ATOM 807 O O . MET A 1 103 ? -5.806 6.948 3.932 1.00 90.31 103 MET A O 1
ATOM 811 N N . PHE A 1 104 ? -6.275 8.970 4.769 1.00 92.62 104 PHE A N 1
ATOM 812 C CA . PHE A 1 104 ? -7.724 8.798 4.683 1.00 92.62 104 PHE A CA 1
ATOM 813 C C . PHE A 1 104 ? -8.287 8.786 3.259 1.00 92.62 104 PHE A C 1
ATOM 815 O O . PHE A 1 104 ? -9.421 8.342 3.097 1.00 92.62 104 PHE A O 1
ATOM 822 N N . GLN A 1 105 ? -7.540 9.212 2.235 1.00 91.69 105 GLN A N 1
ATOM 823 C CA . GLN A 1 105 ? -7.997 9.098 0.840 1.00 91.69 105 GLN A CA 1
ATOM 824 C C . GLN A 1 105 ? -8.101 7.641 0.383 1.00 91.69 105 GLN A C 1
ATOM 826 O O . GLN A 1 105 ? -8.959 7.323 -0.432 1.00 91.69 105 GLN A O 1
ATOM 831 N N . PHE A 1 106 ? -7.279 6.767 0.964 1.00 87.69 106 PHE A N 1
ATOM 832 C CA . PHE A 1 106 ? -7.241 5.331 0.681 1.00 87.69 106 PHE A CA 1
ATOM 833 C C . PHE A 1 106 ? -8.125 4.513 1.636 1.00 87.69 106 PHE A C 1
ATOM 835 O O . PHE A 1 106 ? -8.219 3.291 1.532 1.00 87.69 106 PHE A O 1
ATOM 842 N N . ALA A 1 107 ? -8.753 5.169 2.616 1.00 91.38 107 ALA A N 1
ATOM 843 C CA . ALA A 1 107 ? -9.534 4.506 3.646 1.00 91.38 107 ALA A CA 1
ATOM 844 C C . ALA A 1 107 ? -11.017 4.424 3.271 1.00 91.38 107 ALA A C 1
ATOM 846 O O . ALA A 1 107 ? -11.646 5.418 2.907 1.00 91.38 107 ALA A O 1
ATOM 847 N N . SER A 1 108 ? -11.624 3.258 3.493 1.00 93.38 108 SER A N 1
ATOM 848 C CA . SER A 1 108 ? -13.082 3.124 3.464 1.00 93.38 108 SER A CA 1
ATOM 849 C C . SER A 1 108 ? -13.692 3.718 4.734 1.00 93.38 108 SER A C 1
ATOM 851 O O . SER A 1 108 ? -13.581 3.144 5.819 1.00 93.38 108 SER A O 1
ATOM 853 N N . ILE A 1 109 ? -14.335 4.880 4.600 1.00 94.62 109 ILE A N 1
ATOM 854 C CA . ILE A 1 109 ? -14.972 5.608 5.703 1.00 94.62 109 ILE A CA 1
ATOM 855 C C . ILE A 1 109 ? -16.480 5.666 5.465 1.00 94.62 109 ILE A C 1
ATOM 857 O O . ILE A 1 109 ? -16.940 6.125 4.421 1.00 94.62 109 ILE A O 1
ATOM 861 N N . ASP A 1 110 ? -17.262 5.212 6.444 1.00 95.19 110 ASP A N 1
ATOM 862 C CA . ASP A 1 110 ? -18.719 5.260 6.352 1.00 95.19 110 ASP A CA 1
ATOM 863 C C . ASP A 1 110 ? -19.298 6.658 6.619 1.00 95.19 110 ASP A C 1
ATOM 865 O O . ASP A 1 110 ? -18.620 7.583 7.069 1.00 95.19 110 ASP A O 1
ATOM 869 N N . VAL A 1 111 ? -20.599 6.815 6.363 1.00 94.50 111 VAL A N 1
ATOM 870 C CA . VAL A 1 111 ? -21.326 8.084 6.554 1.00 94.50 111 VAL A CA 1
ATOM 871 C C . VAL A 1 111 ? -21.290 8.609 7.994 1.00 94.50 111 VAL A C 1
ATOM 873 O O . VAL A 1 111 ? -21.500 9.799 8.213 1.00 94.50 111 VAL A O 1
ATOM 876 N N . ALA A 1 112 ? -21.022 7.745 8.978 1.00 95.38 112 ALA A N 1
ATOM 877 C CA . ALA A 1 112 ? -20.877 8.125 10.380 1.00 95.38 112 ALA A CA 1
ATOM 878 C C . ALA A 1 112 ? -19.428 8.518 10.737 1.00 95.38 112 ALA A C 1
ATOM 880 O O . ALA A 1 112 ? -19.143 8.844 11.891 1.00 95.38 112 ALA A O 1
ATOM 881 N N . GLY A 1 113 ? -18.517 8.514 9.760 1.00 95.56 113 GLY A N 1
ATOM 882 C CA . GLY A 1 113 ? -17.116 8.875 9.936 1.00 95.56 113 GLY A CA 1
ATOM 883 C C . GLY A 1 113 ? -16.270 7.763 10.550 1.00 95.56 113 GLY A C 1
ATOM 884 O O . GLY A 1 113 ? -15.210 8.055 11.109 1.00 95.56 113 GLY A O 1
ATOM 885 N N . ASN A 1 114 ? -16.719 6.506 10.486 1.00 96.69 114 ASN A N 1
ATOM 886 C CA . ASN A 1 114 ? -15.935 5.374 10.967 1.00 96.69 114 ASN A CA 1
ATOM 887 C C . ASN A 1 114 ? -15.157 4.734 9.822 1.00 96.69 114 ASN A C 1
ATOM 889 O O . ASN A 1 114 ? -15.715 4.400 8.779 1.00 96.69 114 ASN A O 1
ATOM 893 N N . LEU A 1 115 ? -13.864 4.565 10.058 1.00 95.75 115 LEU A N 1
ATOM 894 C CA . LEU A 1 115 ? -12.899 3.949 9.171 1.00 95.75 115 LEU A CA 1
ATOM 895 C C . LEU A 1 115 ? -12.919 2.432 9.357 1.00 95.75 115 LEU A C 1
ATOM 897 O O . LEU A 1 115 ? -12.804 1.955 10.488 1.00 95.75 115 LEU A O 1
ATOM 901 N N . ASP A 1 116 ? -13.034 1.691 8.258 1.00 95.69 116 ASP A N 1
ATOM 902 C CA . ASP A 1 116 ? -12.814 0.246 8.222 1.00 95.69 116 ASP A CA 1
ATOM 903 C C . ASP A 1 116 ? -11.309 -0.043 8.177 1.00 95.69 116 ASP A C 1
ATOM 905 O O . ASP A 1 116 ? -10.634 0.160 7.164 1.00 95.69 116 ASP A O 1
ATOM 909 N N . TYR A 1 117 ? -10.767 -0.487 9.310 1.00 94.94 117 TYR A N 1
ATOM 910 C CA . TYR A 1 117 ? -9.329 -0.702 9.438 1.00 94.94 117 TYR A CA 1
ATOM 911 C C . TYR A 1 117 ? -8.869 -2.026 8.824 1.00 94.94 117 TYR A C 1
ATOM 913 O O . TYR A 1 117 ? -7.673 -2.184 8.583 1.00 94.94 117 TYR A O 1
ATOM 921 N N . LYS A 1 118 ? -9.781 -2.967 8.538 1.00 93.69 118 LYS A N 1
ATOM 922 C CA . LYS A 1 118 ? -9.447 -4.171 7.762 1.00 93.69 118 LYS A CA 1
ATOM 923 C C . LYS A 1 118 ? -9.204 -3.784 6.314 1.00 93.69 118 LYS A C 1
ATOM 925 O O . LYS A 1 118 ? -8.151 -4.107 5.779 1.00 93.69 118 LYS A O 1
ATOM 930 N N . ALA A 1 119 ? -10.131 -3.021 5.733 1.00 92.94 119 ALA A N 1
ATOM 931 C CA . ALA A 1 119 ? -9.980 -2.496 4.380 1.00 92.94 119 ALA A CA 1
ATOM 932 C C . ALA A 1 119 ? -8.709 -1.645 4.254 1.00 92.94 119 ALA A C 1
ATOM 934 O O . ALA A 1 119 ? -7.937 -1.833 3.321 1.00 92.94 119 ALA A O 1
ATOM 935 N N . LEU A 1 120 ? -8.434 -0.771 5.231 1.00 92.62 120 LEU A N 1
ATOM 936 C CA . LEU A 1 120 ? -7.201 0.019 5.219 1.00 92.62 120 LEU A CA 1
ATOM 937 C C . LEU A 1 120 ? -5.939 -0.859 5.315 1.00 92.62 120 LEU A C 1
ATOM 939 O O . LEU A 1 120 ? -4.986 -0.618 4.582 1.00 92.62 120 LEU A O 1
ATOM 943 N N . SER A 1 121 ? -5.924 -1.876 6.186 1.00 92.75 121 SER A N 1
ATOM 944 C CA . SER A 1 121 ? -4.775 -2.793 6.315 1.00 92.75 121 SER A CA 1
ATOM 945 C C . SER A 1 121 ? -4.505 -3.537 5.004 1.00 92.75 121 SER A C 1
ATOM 947 O O . SER A 1 121 ? -3.349 -3.661 4.598 1.00 92.75 121 SER A O 1
ATOM 949 N N . TYR A 1 122 ? -5.567 -3.962 4.314 1.00 92.25 122 TYR A N 1
ATOM 950 C CA . TYR A 1 122 ? -5.472 -4.571 2.991 1.00 92.25 122 TYR A CA 1
ATOM 951 C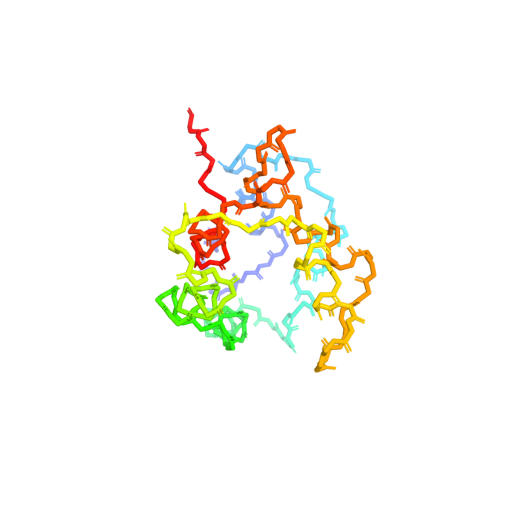 C . TYR A 1 122 ? -4.888 -3.597 1.963 1.00 92.25 122 TYR A C 1
ATOM 953 O O . TYR A 1 122 ? -3.897 -3.923 1.318 1.00 92.25 122 TYR A O 1
ATOM 961 N N . VAL A 1 123 ? -5.417 -2.371 1.873 1.00 90.81 123 VAL A N 1
ATOM 962 C CA . VAL A 1 123 ? -4.932 -1.361 0.915 1.00 90.81 123 VAL A CA 1
ATOM 963 C C . VAL A 1 123 ? -3.468 -0.986 1.163 1.00 90.81 123 VAL A C 1
ATOM 965 O O . VAL A 1 123 ? -2.708 -0.833 0.211 1.00 90.81 123 VAL A O 1
ATOM 968 N N . ILE A 1 124 ? -3.032 -0.897 2.423 1.00 88.06 124 ILE A N 1
ATOM 969 C CA . ILE A 1 124 ? -1.628 -0.614 2.767 1.00 88.06 124 ILE A CA 1
ATOM 970 C C . ILE A 1 124 ? -0.688 -1.726 2.279 1.00 88.06 124 ILE A C 1
ATOM 972 O O . ILE A 1 124 ? 0.444 -1.447 1.892 1.00 88.06 124 ILE A O 1
ATOM 976 N N . THR A 1 125 ? -1.138 -2.980 2.301 1.00 88.56 125 THR A N 1
ATOM 977 C CA . THR A 1 125 ? -0.283 -4.146 2.029 1.00 88.56 125 THR A CA 1
ATOM 978 C C . THR A 1 125 ? -0.375 -4.661 0.595 1.00 88.56 125 THR A C 1
ATOM 980 O O . THR A 1 125 ? 0.606 -5.194 0.080 1.00 88.56 125 THR A O 1
ATOM 983 N N . HIS A 1 126 ? -1.517 -4.472 -0.065 1.00 86.75 126 HIS A N 1
ATOM 984 C CA . HIS A 1 126 ? -1.808 -4.996 -1.402 1.00 86.75 126 HIS A CA 1
ATOM 985 C C . HIS A 1 126 ? -2.077 -3.893 -2.442 1.00 86.75 126 HIS A C 1
ATOM 987 O O . HIS A 1 126 ? -2.065 -4.171 -3.640 1.00 86.75 126 HIS A O 1
ATOM 993 N N . GLY A 1 127 ? -2.265 -2.641 -2.011 1.00 82.69 127 GLY A N 1
ATOM 994 C CA . GLY A 1 127 ? -2.704 -1.530 -2.857 1.00 82.69 127 GLY A CA 1
ATOM 995 C C . GLY A 1 127 ? -4.228 -1.458 -3.009 1.00 82.69 127 GLY A C 1
ATOM 996 O O . GLY A 1 127 ? -4.971 -2.265 -2.454 1.00 82.69 127 GLY A O 1
ATOM 997 N N . GLU A 1 128 ? -4.714 -0.462 -3.754 1.00 74.62 128 GLU A N 1
ATOM 998 C CA . GLU A 1 128 ? -6.135 -0.375 -4.106 1.00 74.62 128 GLU A CA 1
ATOM 999 C C . GLU A 1 128 ? -6.495 -1.481 -5.108 1.00 74.62 128 GLU A C 1
ATOM 1001 O O . GLU A 1 128 ? -5.942 -1.528 -6.212 1.00 74.62 128 GLU A O 1
ATOM 1006 N N . GLU A 1 129 ? -7.460 -2.338 -4.766 1.00 60.28 129 GLU A N 1
ATOM 1007 C CA . GLU A 1 129 ? -8.170 -3.115 -5.781 1.00 60.28 129 GLU A CA 1
ATOM 1008 C C . GLU A 1 129 ? -8.933 -2.130 -6.664 1.00 60.28 129 GLU A C 1
ATOM 1010 O O . GLU A 1 129 ? -9.936 -1.540 -6.260 1.00 60.28 129 GLU A O 1
ATOM 1015 N N . LYS A 1 130 ? -8.437 -1.914 -7.882 1.00 50.62 130 LYS A N 1
ATOM 1016 C CA . LYS A 1 130 ? -9.263 -1.305 -8.917 1.00 50.62 130 LYS A CA 1
ATOM 1017 C C . LYS A 1 130 ? -10.328 -2.326 -9.280 1.00 50.62 130 LYS A C 1
ATOM 1019 O O . LYS A 1 130 ? -9.988 -3.368 -9.832 1.00 50.62 130 LYS A O 1
ATOM 1024 N N . GLU A 1 131 ? -11.584 -2.029 -8.960 1.00 44.75 131 GLU A N 1
ATOM 1025 C CA . GLU A 1 131 ? -12.712 -2.713 -9.591 1.00 44.75 131 GLU A CA 1
ATOM 1026 C C . GLU A 1 131 ? -12.531 -2.591 -11.117 1.00 44.75 131 GLU A C 1
ATOM 1028 O O . GLU A 1 131 ? -12.417 -1.478 -11.642 1.00 44.75 131 GLU A O 1
ATOM 1033 N N . GLU A 1 132 ? -12.378 -3.742 -11.785 1.00 32.50 132 GLU A N 1
ATOM 1034 C CA . GLU A 1 132 ? -12.264 -3.879 -13.248 1.00 32.50 132 GLU A CA 1
ATOM 1035 C C . GLU A 1 132 ? -13.519 -3.395 -13.988 1.00 32.50 132 GLU A C 1
ATOM 1037 O O . GLU A 1 132 ? -14.649 -3.637 -13.498 1.00 32.50 132 GLU A O 1
#

Sequence (132 aa):
MDQNRDGFIDKEDLKDTYASLGKTNVKDDELDAMLKEASGPINFTMFLNLFGEKLSGTDAEETILNAFKMLDPDGKGKINKEYIKRLLMSQADKMTAEEVDQMFQFASIDVAGNLDYKALSYVITHGEEKEE

Secondary structure (DSSP, 8-state):
--SS-SSEE-HHHHHHHHHHTT-TT--HHHHHHHHHTSSS-EEHHHHHHHHHHHHTT---HHHHHHHHHTT-TT--SEEEHHHHHHHHHHSSSPPPHHHHHHHHHTS-B-TTSEEEHHHHHHHHHH------

Solvent-accessible surface area (backbone atoms only — not comparable to full-atom values): 7837 Å² total; per-residue (Å²): 97,56,73,87,67,83,62,46,55,53,69,64,26,50,50,52,44,35,40,76,72,72,46,77,80,75,53,70,68,58,51,54,52,60,57,62,75,45,99,55,84,38,27,68,69,51,48,50,48,56,51,48,59,70,55,52,90,65,70,56,48,69,58,53,38,53,58,53,46,73,77,32,87,84,66,74,62,51,46,50,45,68,59,52,48,51,45,43,50,70,41,88,85,55,44,52,73,65,58,50,55,55,56,51,72,69,39,54,60,48,97,87,46,32,29,31,49,61,59,30,29,46,30,75,71,75,42,80,83,73,84,128
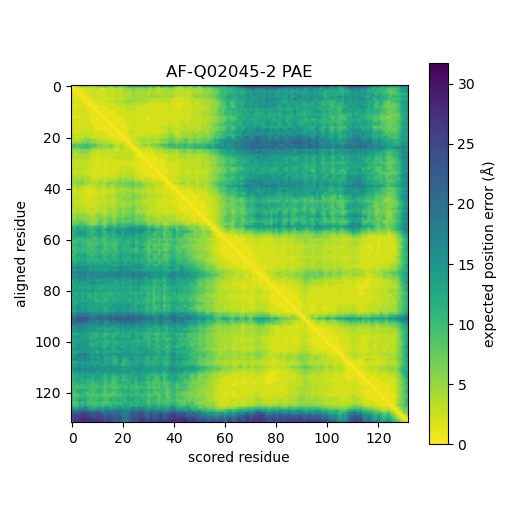
Nearest PDB structures (foldseek):
  8g4l-assembly1_c  TM=8.161E-01  e=2.769E-12  Homo sapiens
  7qio-assembly6_Q  TM=8.179E-01  e=6.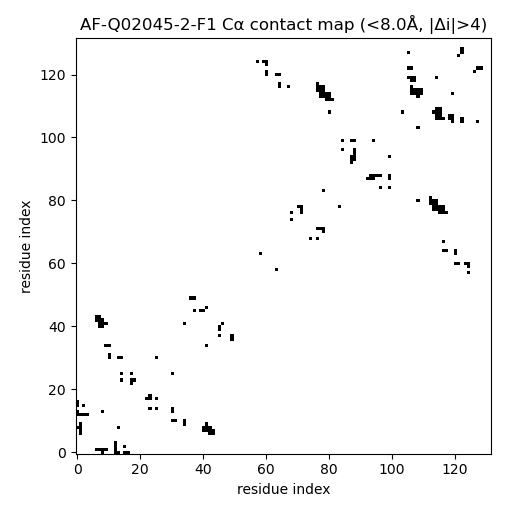305E-12  Mus musculus
  3jvt-assembly1_B  TM=8.369E-01  e=8.372E-11  Argopecten irradians
  8g4l-assembly1_i  TM=7.529E-01  e=9.514E-12  Homo sapiens
  1m8q-assembly1_B  TM=7.276E-01  e=8.879E-11  Gallus gallus